Protein AF-A0A2R6G7K0-F1 (afdb_monomer)

Solvent-accessible surface area (backbone atoms only — not comparable to full-atom values): 5230 Å² total; per-residue (Å²): 135,54,71,69,58,52,53,52,52,52,49,54,33,37,78,65,57,37,31,41,85,40,53,65,57,97,84,64,59,68,88,84,47,84,34,90,78,63,76,45,75,45,66,29,72,71,39,44,53,54,38,61,75,73,57,75,74,51,62,84,67,49,50,65,58,62,70,69,55,86,68,56,69,68,55,51,36,47,67,71,43,89,76,120

pLDDT: mean 86.51, std 9.62, range [60.34, 97.19]

Structure (mmCIF, N/CA/C/O backbone):
data_AF-A0A2R6G7K0-F1
#
_entry.id   AF-A0A2R6G7K0-F1
#
loop_
_atom_site.group_PDB
_atom_site.id
_atom_site.type_symbol
_atom_site.label_atom_id
_atom_site.label_alt_id
_atom_site.label_comp_id
_atom_site.label_asym_id
_atom_site.label_entity_id
_atom_site.label_seq_id
_atom_site.pdbx_PDB_ins_code
_atom_site.Cartn_x
_atom_site.Cartn_y
_atom_site.Cartn_z
_atom_site.occupancy
_atom_site.B_iso_or_equiv
_atom_site.auth_seq_id
_atom_site.auth_comp_id
_atom_site.auth_asym_id
_atom_site.auth_atom_id
_atom_site.pdbx_PDB_model_num
ATOM 1 N N . MET A 1 1 ? -3.950 13.292 -11.118 1.00 69.50 1 MET A N 1
ATOM 2 C CA . MET A 1 1 ? -3.704 13.840 -9.759 1.00 69.50 1 MET A CA 1
ATOM 3 C C . MET A 1 1 ? -2.325 14.478 -9.735 1.00 69.50 1 MET A C 1
ATOM 5 O O . MET A 1 1 ? -1.453 13.981 -10.431 1.00 69.50 1 MET A O 1
ATOM 9 N N . SER A 1 2 ? -2.110 15.551 -8.970 1.00 89.25 2 SER A N 1
ATOM 10 C CA . SER A 1 2 ? -0.761 16.119 -8.816 1.00 89.25 2 SER A CA 1
ATOM 11 C C . SER A 1 2 ? 0.068 15.308 -7.813 1.00 89.25 2 SER A C 1
ATOM 13 O O . SER A 1 2 ? -0.500 14.724 -6.887 1.00 89.25 2 SER A O 1
ATOM 15 N N . ARG A 1 3 ? 1.403 15.328 -7.934 1.00 88.12 3 ARG A N 1
ATOM 16 C CA . ARG A 1 3 ? 2.310 14.690 -6.961 1.00 88.12 3 ARG A CA 1
ATOM 17 C C . ARG A 1 3 ? 2.029 15.145 -5.526 1.00 88.12 3 ARG A C 1
ATOM 19 O O . ARG A 1 3 ? 1.900 14.309 -4.645 1.00 88.12 3 ARG A O 1
ATOM 26 N N . ARG A 1 4 ? 1.840 16.453 -5.303 1.00 89.62 4 ARG A N 1
ATOM 27 C CA . ARG A 1 4 ? 1.492 17.005 -3.978 1.00 89.62 4 ARG A CA 1
ATOM 28 C C . ARG A 1 4 ? 0.196 16.425 -3.421 1.00 89.62 4 ARG A C 1
ATOM 30 O O . ARG A 1 4 ? 0.110 16.168 -2.228 1.00 89.62 4 ARG A O 1
ATOM 37 N N . THR A 1 5 ? -0.807 16.224 -4.274 1.00 94.69 5 THR A N 1
ATOM 38 C CA . THR A 1 5 ? -2.084 15.632 -3.855 1.00 94.69 5 THR A CA 1
ATOM 39 C C . THR A 1 5 ? -1.908 14.180 -3.427 1.00 94.69 5 THR A C 1
ATOM 41 O O . THR A 1 5 ? -2.524 13.770 -2.450 1.00 94.69 5 THR A O 1
ATOM 44 N N . ILE A 1 6 ? -1.075 13.417 -4.140 1.00 92.38 6 ILE A N 1
ATOM 45 C CA . ILE A 1 6 ? -0.769 12.026 -3.791 1.00 92.38 6 ILE A CA 1
ATOM 46 C C . ILE A 1 6 ? -0.019 11.981 -2.461 1.00 92.38 6 ILE A C 1
ATOM 48 O O . ILE A 1 6 ? -0.468 11.290 -1.557 1.00 92.38 6 ILE A O 1
ATOM 52 N N . THR A 1 7 ? 1.052 12.765 -2.309 1.00 91.44 7 THR A N 1
ATOM 53 C CA . THR A 1 7 ? 1.836 12.814 -1.066 1.00 91.44 7 THR A CA 1
ATOM 54 C C . THR A 1 7 ? 0.963 13.163 0.133 1.00 91.44 7 THR A C 1
ATOM 56 O O . THR A 1 7 ? 0.951 12.409 1.093 1.00 91.44 7 THR A O 1
ATOM 59 N N . ARG A 1 8 ? 0.145 14.220 0.035 1.00 94.50 8 ARG A N 1
ATOM 60 C CA . ARG A 1 8 ? -0.757 14.603 1.128 1.00 94.50 8 ARG A CA 1
ATOM 61 C C . ARG A 1 8 ? -1.716 13.477 1.513 1.00 94.50 8 ARG A C 1
ATOM 63 O O . ARG A 1 8 ? -1.876 13.205 2.686 1.00 94.50 8 ARG A O 1
ATOM 70 N N . ARG A 1 9 ? -2.319 12.794 0.532 1.00 95.25 9 ARG A N 1
ATOM 71 C CA . ARG A 1 9 ? -3.225 11.668 0.817 1.00 95.25 9 ARG A CA 1
ATOM 72 C C . ARG A 1 9 ? -2.508 10.479 1.448 1.00 95.25 9 ARG A C 1
ATOM 74 O O . ARG A 1 9 ? -3.105 9.792 2.262 1.00 95.25 9 ARG A O 1
ATOM 81 N N . LEU A 1 10 ? -1.269 10.206 1.044 1.00 95.00 10 LEU A N 1
ATOM 82 C CA . LEU A 1 10 ? -0.467 9.159 1.671 1.00 95.00 10 LEU A CA 1
ATOM 83 C C . LEU A 1 10 ? -0.150 9.525 3.120 1.00 95.00 10 LEU A C 1
ATOM 85 O O . LEU A 1 10 ? -0.263 8.661 3.977 1.00 95.00 10 LEU A O 1
ATOM 89 N N . ASP A 1 11 ? 0.178 10.787 3.395 1.00 95.19 11 ASP A N 1
ATOM 90 C CA . ASP A 1 11 ? 0.399 11.271 4.758 1.00 95.19 11 ASP A CA 1
ATOM 91 C C . ASP A 1 11 ? -0.877 11.168 5.603 1.00 95.19 11 ASP A C 1
ATOM 93 O O . ASP A 1 11 ? -0.824 10.585 6.679 1.00 95.19 11 ASP A O 1
ATOM 97 N N . ASP A 1 12 ? -2.032 11.583 5.069 1.00 97.19 12 ASP A N 1
ATOM 98 C CA . ASP A 1 12 ? -3.331 11.434 5.744 1.00 97.19 12 ASP A CA 1
ATOM 99 C C . ASP A 1 12 ? -3.621 9.955 6.109 1.00 97.19 12 ASP A C 1
ATOM 101 O O . ASP A 1 12 ? -4.180 9.663 7.164 1.00 97.19 12 ASP A O 1
ATOM 105 N N . LEU A 1 13 ? -3.241 9.003 5.243 1.00 96.25 13 LEU A N 1
ATOM 106 C CA . LEU A 1 13 ? -3.405 7.563 5.488 1.00 96.25 13 LEU A CA 1
ATOM 107 C C . LEU A 1 13 ? -2.401 7.005 6.504 1.00 96.25 13 LEU A C 1
ATOM 109 O O . LEU A 1 13 ? -2.732 6.054 7.211 1.00 96.25 13 LEU A O 1
ATOM 113 N N . VAL A 1 14 ? -1.194 7.569 6.575 1.00 96.88 14 VAL A N 1
ATOM 114 C CA . VAL A 1 14 ? -0.223 7.219 7.618 1.00 96.88 14 VAL A CA 1
ATOM 115 C C . VAL A 1 14 ? -0.683 7.740 8.973 1.00 96.88 14 VAL A C 1
ATOM 117 O O . VAL A 1 14 ? 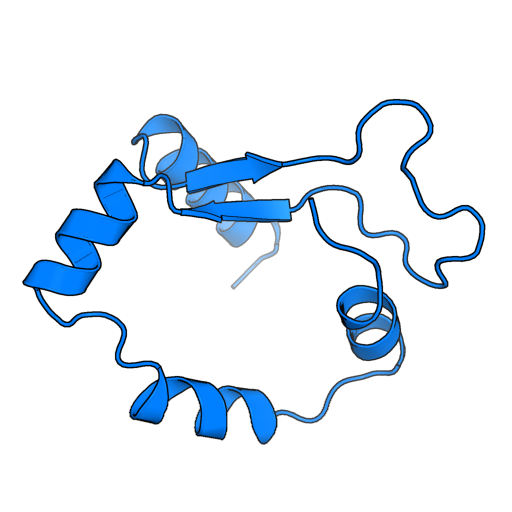-0.702 6.986 9.942 1.00 96.88 14 VAL A O 1
ATOM 120 N N . ASP A 1 15 ? -1.128 8.992 9.036 1.00 96.81 15 ASP A N 1
ATOM 121 C CA . ASP A 1 15 ? -1.621 9.610 10.269 1.00 96.81 15 ASP A CA 1
ATOM 122 C C . ASP A 1 15 ? -2.870 8.892 10.813 1.00 96.81 15 ASP A C 1
ATOM 124 O O . ASP A 1 15 ? -3.103 8.858 12.021 1.00 96.81 15 ASP A O 1
ATOM 128 N N . ALA A 1 16 ? -3.659 8.277 9.927 1.00 96.81 16 ALA A N 1
ATOM 129 C CA . ALA A 1 16 ? -4.823 7.466 10.274 1.00 96.81 16 ALA A CA 1
ATOM 130 C C . ALA A 1 16 ? -4.505 5.996 10.626 1.00 96.81 16 ALA A C 1
ATOM 132 O O . ALA A 1 16 ? -5.444 5.217 10.795 1.00 96.81 16 ALA A O 1
ATOM 133 N N . ASP A 1 17 ? -3.229 5.599 10.719 1.00 94.81 17 ASP A N 1
ATOM 134 C CA . ASP A 1 17 ? -2.787 4.220 11.008 1.00 94.81 17 ASP A CA 1
ATOM 135 C C . ASP A 1 17 ? -3.249 3.185 9.955 1.00 94.81 17 ASP A C 1
ATOM 137 O O . ASP A 1 17 ? -3.386 1.988 10.220 1.00 94.81 17 ASP A O 1
ATOM 141 N N . VAL A 1 18 ? -3.518 3.642 8.726 1.00 96.06 18 VAL A N 1
ATOM 142 C CA . VAL A 1 18 ? -3.910 2.775 7.602 1.00 96.06 18 VAL A CA 1
ATOM 143 C C . VAL A 1 18 ? -2.683 2.271 6.852 1.00 96.06 18 VAL A C 1
ATOM 145 O O . VAL A 1 18 ? -2.626 1.109 6.444 1.00 96.06 18 VAL A O 1
ATOM 148 N N . LEU A 1 19 ? -1.709 3.154 6.655 1.00 96.69 19 LEU A N 1
ATOM 149 C CA . LEU A 1 19 ? -0.437 2.855 6.013 1.00 96.69 19 LEU A CA 1
ATOM 150 C C . LEU A 1 19 ? 0.711 3.112 6.983 1.00 96.69 19 LEU A C 1
ATOM 152 O O . LEU A 1 19 ? 0.652 4.013 7.809 1.00 96.69 19 LEU A O 1
ATOM 156 N N . GLU A 1 20 ? 1.805 2.397 6.798 1.00 95.75 20 GLU A N 1
ATOM 157 C CA . GLU A 1 20 ? 3.087 2.722 7.411 1.00 95.75 20 GLU A CA 1
ATOM 158 C C . GLU A 1 20 ? 4.123 3.011 6.322 1.00 95.75 20 GLU A C 1
ATOM 160 O O . GLU A 1 20 ? 4.113 2.402 5.245 1.00 95.75 20 GLU A O 1
ATOM 165 N N . ARG A 1 21 ? 4.997 3.992 6.583 1.00 93.94 21 ARG A N 1
ATOM 166 C CA . ARG A 1 21 ? 6.133 4.303 5.708 1.00 93.94 21 ARG A CA 1
ATOM 167 C C . ARG A 1 21 ? 7.274 3.345 6.020 1.00 93.94 21 ARG A C 1
ATOM 169 O O . ARG A 1 21 ? 7.793 3.355 7.132 1.00 93.94 21 ARG A O 1
ATOM 176 N N . CYS A 1 22 ? 7.715 2.611 5.009 1.00 90.12 22 CYS A N 1
ATOM 177 C CA . CYS A 1 22 ? 8.893 1.759 5.067 1.00 90.12 22 CYS A CA 1
ATOM 178 C C . CYS A 1 22 ? 10.040 2.405 4.288 1.00 90.12 22 CYS A C 1
ATOM 180 O O . CYS A 1 22 ? 9.855 3.019 3.233 1.00 90.12 22 CYS A O 1
ATOM 182 N N . SER A 1 23 ? 11.247 2.251 4.802 1.00 85.00 23 SER A N 1
ATOM 183 C CA . SER A 1 23 ? 12.486 2.612 4.123 1.00 85.00 23 SER A CA 1
ATOM 184 C C . SER A 1 23 ? 13.489 1.499 4.351 1.00 85.00 23 SER A C 1
ATOM 186 O O . SER A 1 23 ? 13.365 0.764 5.326 1.00 85.00 23 SER A O 1
ATOM 188 N N . TYR A 1 24 ? 14.495 1.405 3.488 1.00 81.12 24 TYR A N 1
ATOM 189 C CA . TYR A 1 24 ? 15.617 0.504 3.728 1.00 81.12 24 TYR A CA 1
ATOM 190 C C . TYR A 1 24 ? 16.248 0.771 5.091 1.00 81.12 24 TYR A C 1
ATOM 192 O O . TYR A 1 24 ? 16.451 1.934 5.464 1.00 81.12 24 TYR A O 1
ATOM 200 N N . GLU A 1 25 ? 16.607 -0.292 5.804 1.00 71.44 25 GLU A N 1
ATOM 201 C CA . GLU A 1 25 ? 17.480 -0.152 6.955 1.00 71.44 25 GLU A CA 1
ATOM 202 C C . GLU A 1 25 ? 18.885 0.268 6.507 1.00 71.44 25 GLU A C 1
ATOM 204 O O . GLU A 1 25 ? 19.292 0.157 5.342 1.00 71.44 25 GLU A O 1
ATOM 209 N N . ARG A 1 26 ? 19.655 0.811 7.450 1.00 63.16 26 ARG A N 1
ATOM 210 C CA . ARG A 1 26 ? 20.998 1.311 7.170 1.00 63.16 26 ARG A CA 1
ATOM 211 C C . ARG A 1 26 ? 21.905 0.153 6.737 1.00 63.16 26 ARG A C 1
ATOM 213 O O . ARG A 1 26 ? 22.348 -0.622 7.573 1.00 63.16 26 ARG A O 1
ATOM 220 N N . GLY A 1 27 ? 22.237 0.101 5.448 1.00 65.69 27 GLY A N 1
ATOM 221 C CA . GLY A 1 27 ? 23.102 -0.931 4.8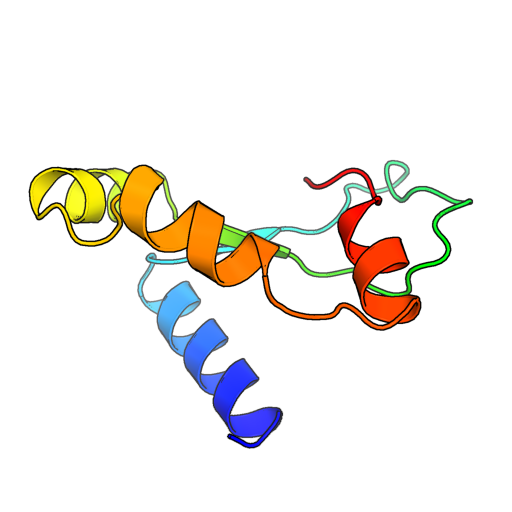59 1.00 65.69 27 GLY A CA 1
ATOM 222 C C . GLY A 1 27 ? 22.362 -1.998 4.047 1.00 65.69 27 GLY A C 1
ATOM 223 O O . GLY A 1 27 ? 23.016 -2.752 3.338 1.00 65.69 27 GLY A O 1
ATOM 224 N N . GLU A 1 28 ? 21.028 -2.016 4.082 1.00 68.31 28 GLU A N 1
ATOM 225 C CA . GLU A 1 28 ? 20.199 -2.905 3.253 1.00 68.31 28 GLU A CA 1
ATOM 226 C C . GLU A 1 28 ? 19.780 -2.271 1.928 1.00 68.31 28 GLU A C 1
ATOM 228 O O . GLU A 1 28 ? 19.140 -2.913 1.101 1.00 68.31 28 GLU A O 1
ATOM 233 N N . GLN A 1 29 ? 20.130 -1.000 1.714 1.00 65.88 29 GLN A N 1
ATOM 234 C CA . GLN A 1 29 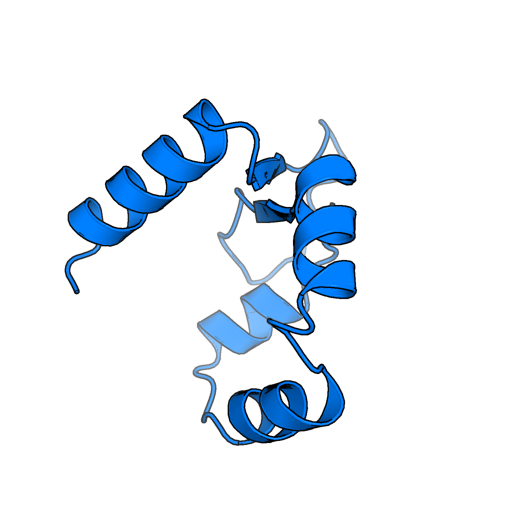? 19.860 -0.344 0.449 1.00 65.88 29 GLN A CA 1
ATOM 235 C C . GLN A 1 29 ? 20.667 -1.051 -0.653 1.00 65.88 29 GLN A C 1
ATOM 237 O O . GLN A 1 29 ? 21.900 -1.026 -0.601 1.00 65.88 29 GLN A O 1
ATOM 242 N N . PRO A 1 30 ? 20.009 -1.644 -1.661 1.00 66.75 30 PRO A N 1
ATOM 243 C CA . PRO A 1 30 ? 20.720 -2.295 -2.748 1.00 66.75 30 PRO A CA 1
ATOM 244 C C . PRO A 1 30 ? 21.556 -1.255 -3.497 1.00 66.75 30 PRO A C 1
ATOM 246 O O . PRO A 1 30 ? 21.024 -0.306 -4.077 1.00 66.75 30 PRO A O 1
ATOM 249 N N . ALA A 1 31 ? 22.879 -1.420 -3.426 1.00 60.69 31 ALA A N 1
ATOM 250 C CA . ALA A 1 31 ? 23.849 -0.528 -4.056 1.00 60.69 31 ALA A CA 1
ATOM 251 C C . ALA A 1 31 ? 23.739 -0.553 -5.590 1.00 60.69 31 ALA A C 1
ATOM 253 O O . ALA A 1 31 ? 23.983 0.465 -6.231 1.00 60.69 31 ALA A O 1
ATOM 254 N N . ASP A 1 32 ? 23.296 -1.689 -6.136 1.00 60.34 32 ASP A N 1
ATOM 255 C CA . ASP A 1 32 ? 23.152 -1.956 -7.570 1.00 60.34 32 ASP A CA 1
ATOM 256 C C . ASP A 1 32 ? 21.711 -1.774 -8.078 1.00 60.34 32 ASP A C 1
ATOM 258 O O . ASP A 1 32 ? 21.365 -2.232 -9.164 1.00 60.34 32 ASP A O 1
ATOM 262 N N . ALA A 1 33 ? 20.824 -1.155 -7.291 1.00 63.25 33 ALA A N 1
ATOM 263 C CA . ALA A 1 33 ? 19.475 -0.887 -7.768 1.00 63.25 33 ALA A CA 1
ATOM 264 C C . ALA A 1 33 ? 19.483 0.279 -8.761 1.00 63.25 33 ALA A C 1
ATOM 266 O O . ALA A 1 33 ? 19.712 1.424 -8.367 1.00 63.25 33 ALA A O 1
ATOM 267 N N . ASP A 1 34 ? 19.083 0.011 -10.006 1.00 66.69 34 ASP A N 1
ATOM 268 C CA . ASP A 1 34 ? 18.825 1.009 -11.061 1.00 66.69 34 ASP A CA 1
ATOM 269 C C . ASP A 1 34 ? 17.676 1.990 -10.722 1.00 66.69 34 ASP A C 1
ATOM 271 O O . ASP A 1 34 ? 17.253 2.804 -11.543 1.00 66.69 34 ASP A O 1
ATOM 275 N N . SER A 1 35 ? 17.158 1.948 -9.490 1.00 71.19 35 SER A N 1
ATOM 276 C CA . SER A 1 35 ? 16.058 2.773 -9.014 1.00 71.19 35 SER A CA 1
ATOM 277 C C . SER A 1 35 ? 16.454 3.722 -7.883 1.00 71.19 35 SER A C 1
ATOM 279 O O . SER A 1 35 ? 17.086 3.362 -6.881 1.00 71.19 35 SER A O 1
ATOM 281 N N . ASN A 1 36 ? 15.947 4.949 -7.994 1.00 74.62 36 ASN A N 1
ATOM 282 C CA . ASN A 1 36 ? 16.063 6.003 -6.989 1.00 74.62 36 ASN A CA 1
ATOM 283 C C . ASN A 1 36 ? 14.963 5.954 -5.914 1.00 74.62 36 ASN A C 1
ATOM 285 O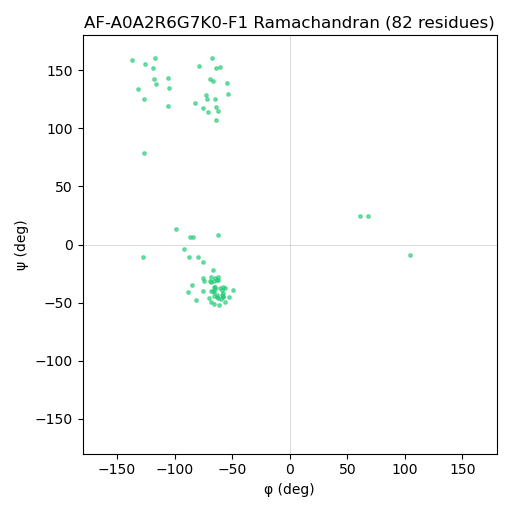 O . ASN A 1 36 ? 14.873 6.866 -5.090 1.00 74.62 36 ASN A O 1
ATOM 289 N N . VAL A 1 37 ? 14.111 4.925 -5.896 1.00 80.62 37 VAL A N 1
ATOM 290 C CA . VAL A 1 37 ? 13.034 4.809 -4.903 1.00 80.62 37 VAL A CA 1
ATOM 291 C C . VAL A 1 37 ? 13.611 4.460 -3.528 1.00 80.62 37 VAL A C 1
ATOM 293 O O . VAL A 1 37 ? 14.409 3.533 -3.380 1.00 80.62 37 VAL A O 1
ATOM 296 N N . ARG A 1 38 ? 13.222 5.237 -2.508 1.00 79.62 38 ARG A N 1
ATOM 297 C CA . ARG A 1 38 ? 13.703 5.105 -1.115 1.00 79.62 38 ARG A CA 1
ATOM 298 C C . ARG A 1 38 ? 12.591 4.995 -0.074 1.00 79.62 38 ARG A C 1
ATOM 300 O O . ARG A 1 38 ? 12.876 4.708 1.083 1.00 79.62 38 ARG A O 1
ATOM 307 N N . THR A 1 39 ? 11.347 5.240 -0.472 1.00 87.81 39 THR A N 1
ATOM 308 C CA . THR A 1 39 ? 10.192 5.227 0.426 1.00 87.81 39 THR A CA 1
ATOM 309 C C . THR A 1 39 ? 9.140 4.298 -0.142 1.00 87.81 39 THR A C 1
ATOM 311 O O . THR A 1 39 ? 8.707 4.462 -1.282 1.00 87.81 39 THR A O 1
ATOM 314 N N . PHE A 1 40 ? 8.730 3.351 0.683 1.00 91.69 40 PHE A N 1
ATOM 315 C CA . PHE A 1 40 ? 7.686 2.382 0.419 1.00 91.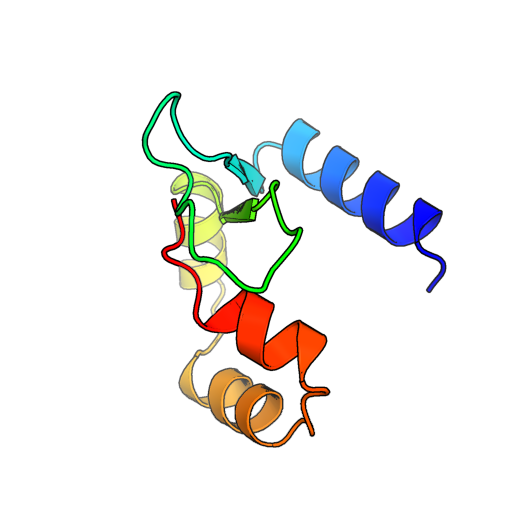69 40 PHE A CA 1
ATOM 316 C C . PHE A 1 40 ? 6.548 2.600 1.405 1.00 91.69 40 PHE A C 1
ATOM 318 O O . PHE A 1 40 ? 6.712 3.232 2.449 1.00 91.69 40 PHE A O 1
ATOM 325 N N . TYR A 1 41 ? 5.382 2.085 1.050 1.00 93.50 41 TYR A N 1
ATOM 326 C CA . TYR A 1 41 ? 4.209 2.112 1.904 1.00 93.50 41 TYR A CA 1
ATOM 327 C C . TYR A 1 41 ? 3.624 0.712 1.928 1.00 93.50 41 TYR A C 1
ATOM 329 O O . TYR A 1 41 ? 3.457 0.097 0.870 1.00 93.50 41 TYR A O 1
ATOM 337 N N . ARG A 1 42 ? 3.283 0.230 3.116 1.00 94.25 42 ARG A N 1
ATOM 338 C CA . ARG A 1 42 ? 2.5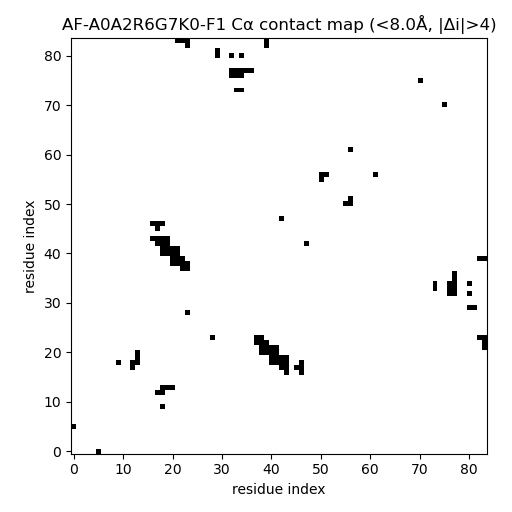08 -0.998 3.298 1.00 94.25 42 ARG A CA 1
ATOM 339 C C . ARG A 1 42 ? 1.291 -0.701 4.160 1.00 94.25 42 ARG A C 1
ATOM 341 O O . ARG A 1 42 ? 1.281 0.272 4.910 1.00 94.25 42 ARG A O 1
ATOM 348 N N . PHE A 1 43 ? 0.250 -1.514 4.012 1.00 94.56 43 PHE A N 1
ATOM 349 C CA . PHE A 1 43 ? -0.864 -1.472 4.952 1.00 94.56 43 PHE A CA 1
ATOM 350 C C . PHE A 1 43 ? -0.383 -1.944 6.318 1.00 94.56 43 PHE A C 1
ATOM 352 O O . PHE A 1 43 ? 0.373 -2.913 6.394 1.00 94.56 43 PHE A O 1
ATOM 359 N N . THR A 1 44 ? -0.863 -1.293 7.372 1.00 95.94 44 THR A N 1
ATOM 360 C CA . THR A 1 44 ? -0.719 -1.835 8.722 1.00 95.94 44 THR A CA 1
ATOM 361 C C . THR A 1 44 ? -1.494 -3.149 8.818 1.00 95.94 44 THR A C 1
ATOM 363 O O . THR A 1 44 ? -2.505 -3.341 8.129 1.00 95.94 44 THR A O 1
ATOM 366 N N . ASP A 1 45 ? -1.063 -4.058 9.693 1.00 94.25 45 ASP A N 1
ATOM 367 C CA . ASP A 1 45 ? -1.739 -5.352 9.874 1.00 94.25 45 ASP A CA 1
ATOM 368 C C . ASP A 1 45 ? -3.212 -5.162 10.269 1.00 94.25 45 ASP A C 1
ATOM 370 O O . ASP A 1 45 ? -4.106 -5.865 9.791 1.00 94.25 45 ASP A O 1
ATOM 374 N N . ARG A 1 46 ? -3.481 -4.134 11.084 1.00 93.50 46 ARG A N 1
ATOM 375 C CA . ARG A 1 46 ? -4.830 -3.732 11.484 1.00 93.50 46 ARG A CA 1
ATOM 376 C C . ARG A 1 46 ? -5.678 -3.321 10.285 1.00 93.50 46 ARG A C 1
ATOM 378 O O . ARG A 1 46 ? -6.799 -3.806 10.137 1.00 93.50 46 ARG A O 1
ATOM 385 N N . ALA A 1 47 ? -5.178 -2.414 9.449 1.00 94.12 47 ALA A N 1
ATOM 386 C CA . ALA A 1 47 ? -5.919 -1.953 8.283 1.00 94.12 47 ALA A CA 1
ATOM 387 C C . ALA A 1 47 ? -6.137 -3.086 7.282 1.00 94.12 47 ALA A C 1
ATOM 389 O O . ALA A 1 47 ? -7.224 -3.207 6.714 1.00 94.12 47 ALA A O 1
ATOM 390 N N . ARG A 1 48 ? -5.137 -3.958 7.109 1.00 92.06 48 ARG A N 1
ATOM 391 C CA . ARG A 1 48 ? -5.250 -5.124 6.238 1.00 92.06 48 ARG A CA 1
ATOM 392 C C . ARG A 1 48 ? -6.378 -6.051 6.682 1.00 92.06 48 ARG A C 1
ATOM 394 O O . ARG A 1 48 ? -7.211 -6.388 5.848 1.00 92.06 48 ARG A O 1
ATOM 401 N N . ALA A 1 49 ? -6.461 -6.368 7.973 1.00 91.88 49 ALA A N 1
ATOM 402 C CA . ALA A 1 49 ? -7.530 -7.205 8.516 1.00 91.88 49 ALA A CA 1
ATOM 403 C C . ALA A 1 49 ? -8.930 -6.626 8.241 1.00 91.88 49 ALA A C 1
ATOM 405 O O . ALA A 1 49 ? -9.833 -7.358 7.847 1.00 91.88 49 ALA A O 1
ATOM 406 N N . VAL A 1 50 ? -9.103 -5.306 8.383 1.00 92.19 50 VAL A N 1
ATOM 407 C CA . VAL A 1 50 ? -10.380 -4.635 8.084 1.00 92.19 50 VAL A CA 1
ATOM 408 C C . VAL A 1 50 ? -10.720 -4.711 6.594 1.00 92.19 50 VAL A C 1
ATOM 410 O O . VAL A 1 50 ? -11.861 -4.983 6.231 1.00 92.19 50 VAL A O 1
ATOM 413 N N . PHE A 1 51 ? -9.753 -4.475 5.706 1.00 90.75 51 PHE A N 1
ATOM 414 C CA . PHE A 1 51 ? -10.013 -4.543 4.267 1.00 90.75 51 PHE A CA 1
ATOM 415 C C . PHE A 1 51 ? -10.276 -5.961 3.765 1.00 90.75 51 PHE A C 1
ATOM 417 O O . PHE A 1 51 ? -11.040 -6.116 2.810 1.00 90.75 51 PHE A O 1
ATOM 424 N N . ASP A 1 52 ? -9.656 -6.961 4.389 1.00 88.31 52 ASP A N 1
ATOM 425 C CA . ASP A 1 52 ? -9.899 -8.371 4.097 1.00 88.31 52 ASP A CA 1
ATOM 426 C C . ASP A 1 52 ? -11.302 -8.800 4.537 1.00 88.31 52 ASP A C 1
ATOM 428 O O . ASP A 1 52 ? -11.984 -9.479 3.773 1.00 88.31 52 ASP A O 1
ATOM 432 N N . ASP A 1 53 ? -11.773 -8.333 5.697 1.00 89.94 53 ASP A N 1
ATOM 433 C CA . ASP A 1 53 ? -13.135 -8.594 6.185 1.00 89.94 53 ASP A CA 1
ATOM 434 C C . ASP A 1 53 ? -14.210 -7.999 5.260 1.00 89.94 53 ASP A C 1
ATOM 436 O O . ASP A 1 53 ? -15.184 -8.659 4.901 1.00 89.94 53 ASP A O 1
ATOM 440 N N . VAL A 1 54 ? -13.998 -6.766 4.793 1.00 88.56 54 VAL A N 1
ATOM 441 C CA . VAL A 1 54 ? -14.937 -6.076 3.891 1.00 88.56 54 VAL A CA 1
ATOM 442 C C . VAL A 1 54 ? -14.794 -6.546 2.431 1.00 88.56 54 VAL A C 1
ATOM 444 O O . VAL A 1 54 ? -15.631 -6.228 1.587 1.00 88.56 54 VAL A O 1
ATOM 447 N N . GLY A 1 55 ? -13.748 -7.314 2.104 1.00 83.75 55 GLY A N 1
ATOM 448 C CA . GLY A 1 55 ? -13.490 -7.805 0.747 1.00 83.75 55 GLY A CA 1
ATOM 449 C C . GLY A 1 55 ? -13.119 -6.701 -0.250 1.00 83.75 55 GLY A C 1
ATOM 450 O O . GLY A 1 55 ? -13.321 -6.847 -1.454 1.00 83.75 55 GLY A O 1
ATOM 451 N N . THR A 1 56 ? -12.580 -5.577 0.231 1.00 82.31 56 THR A N 1
ATOM 452 C CA . THR A 1 56 ? -12.338 -4.373 -0.584 1.00 82.31 56 THR A CA 1
ATOM 453 C C . THR A 1 56 ? -11.283 -4.599 -1.675 1.00 82.31 56 THR A C 1
ATOM 455 O O . THR A 1 56 ? -11.349 -3.998 -2.750 1.00 82.31 56 THR A O 1
ATOM 458 N N . PHE A 1 57 ? -10.302 -5.471 -1.423 1.00 83.00 57 PHE A N 1
ATOM 459 C CA . PHE A 1 57 ? -9.162 -5.694 -2.315 1.00 83.00 57 PHE A CA 1
ATOM 460 C C . PHE A 1 57 ? -8.991 -7.170 -2.669 1.00 83.00 57 PHE A C 1
ATOM 462 O O . PHE A 1 57 ? -8.098 -7.832 -2.142 1.00 83.00 57 PHE A O 1
ATOM 469 N N . ASP A 1 58 ? -9.803 -7.667 -3.603 1.00 85.75 58 ASP A N 1
ATOM 470 C CA . ASP A 1 58 ? -9.616 -9.003 -4.174 1.00 85.75 58 ASP A CA 1
ATOM 471 C C . ASP A 1 58 ? -8.368 -9.039 -5.089 1.00 85.75 58 ASP A C 1
ATOM 473 O O . ASP A 1 58 ? -8.354 -8.405 -6.157 1.00 85.75 58 ASP A O 1
ATOM 477 N N . PRO A 1 59 ? -7.305 -9.785 -4.726 1.00 86.81 59 PRO A N 1
ATOM 478 C CA . PRO A 1 59 ? -6.106 -9.884 -5.548 1.00 86.81 59 PRO A CA 1
ATOM 479 C C . PRO A 1 59 ? -6.365 -10.507 -6.924 1.00 86.81 59 PRO A C 1
ATOM 481 O O . PRO A 1 59 ? -5.664 -10.158 -7.874 1.00 86.81 59 PRO A O 1
ATOM 484 N N . ALA A 1 60 ? -7.343 -11.407 -7.058 1.00 89.38 60 ALA A N 1
ATOM 485 C CA . ALA A 1 60 ? -7.691 -12.037 -8.329 1.00 89.38 60 ALA A CA 1
ATOM 486 C C . ALA A 1 60 ? -8.315 -11.035 -9.310 1.00 89.38 60 ALA A C 1
ATOM 488 O O . ALA A 1 60 ? -8.143 -11.176 -10.520 1.00 89.38 60 ALA A O 1
ATOM 489 N N . VAL A 1 61 ? -8.974 -9.993 -8.797 1.00 89.44 61 VAL A N 1
ATOM 490 C CA . VAL A 1 61 ? -9.536 -8.903 -9.605 1.00 89.44 61 VAL A CA 1
ATOM 491 C C . VAL A 1 61 ? -8.462 -7.881 -9.967 1.00 89.44 61 VAL A C 1
ATOM 493 O O . VAL A 1 61 ? -8.336 -7.496 -11.129 1.00 89.44 61 VAL A O 1
ATOM 496 N N . TRP A 1 62 ? -7.662 -7.442 -8.994 1.00 88.88 62 TRP A N 1
ATOM 497 C CA . TRP A 1 62 ? -6.761 -6.305 -9.192 1.00 88.88 62 TRP A CA 1
ATOM 498 C C . TRP A 1 62 ? -5.414 -6.673 -9.822 1.00 88.88 62 TRP A C 1
ATOM 500 O O . TRP A 1 62 ? -4.897 -5.897 -10.629 1.00 88.88 62 TRP A O 1
ATOM 510 N N . A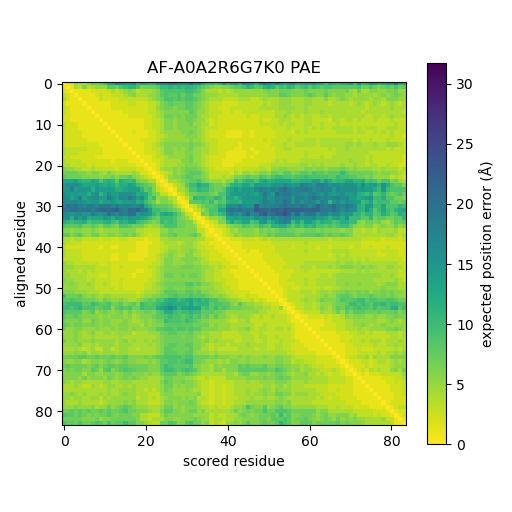RG A 1 63 ? -4.836 -7.848 -9.529 1.00 91.69 63 ARG A N 1
ATOM 511 C CA . ARG A 1 63 ? -3.528 -8.243 -10.097 1.00 91.69 63 ARG A CA 1
ATOM 512 C C . ARG A 1 63 ? -3.526 -8.270 -11.632 1.00 91.69 63 ARG A C 1
ATOM 514 O O . ARG A 1 63 ? -2.596 -7.702 -12.203 1.00 91.69 63 ARG A O 1
ATOM 521 N N . PRO A 1 64 ? -4.537 -8.837 -12.324 1.00 93.31 64 PRO A N 1
ATOM 522 C CA . PRO A 1 64 ? -4.575 -8.813 -13.787 1.00 93.31 64 PRO A CA 1
ATOM 523 C C . PRO A 1 64 ? -4.668 -7.402 -14.371 1.00 93.31 64 PRO A C 1
ATOM 525 O O . PRO A 1 64 ? -4.165 -7.166 -15.464 1.00 93.31 64 PRO A O 1
ATOM 528 N N . VAL A 1 65 ? -5.305 -6.464 -13.661 1.00 91.69 65 VAL A N 1
ATOM 529 C CA . VAL A 1 65 ? -5.416 -5.067 -14.102 1.00 91.69 65 VAL A CA 1
ATOM 530 C C . VAL A 1 65 ? -4.045 -4.396 -14.068 1.00 91.69 65 VAL A C 1
ATOM 532 O O . VAL A 1 65 ? -3.624 -3.836 -15.075 1.00 91.69 65 VAL A O 1
ATOM 535 N N . TYR A 1 66 ? -3.313 -4.512 -12.956 1.00 89.38 66 TYR A N 1
ATOM 536 C CA . TYR A 1 66 ? -1.973 -3.927 -12.832 1.00 89.38 66 TYR A CA 1
ATOM 537 C C . TYR A 1 66 ? -0.931 -4.601 -13.732 1.00 89.38 66 TYR A C 1
ATOM 539 O O . TYR A 1 66 ? -0.032 -3.928 -14.224 1.00 89.38 66 TYR A O 1
ATOM 547 N N . ALA A 1 67 ? -1.061 -5.904 -13.996 1.00 89.81 67 ALA A N 1
ATOM 548 C CA . ALA A 1 67 ? -0.153 -6.630 -14.884 1.00 89.81 67 ALA A CA 1
ATOM 549 C C . ALA A 1 67 ? -0.247 -6.191 -16.357 1.00 89.81 67 ALA A C 1
ATOM 551 O O . ALA A 1 67 ? 0.686 -6.418 -17.118 1.00 89.81 67 ALA A O 1
ATOM 552 N N . ARG A 1 68 ? -1.367 -5.583 -16.769 1.00 90.75 68 ARG A N 1
ATOM 553 C CA . ARG A 1 68 ? -1.583 -5.097 -18.144 1.00 90.75 68 ARG A CA 1
ATOM 554 C C . ARG A 1 68 ? -1.074 -3.679 -18.381 1.00 90.75 68 ARG A C 1
ATOM 556 O O . ARG A 1 68 ? -1.093 -3.225 -19.521 1.00 90.75 68 ARG A O 1
ATOM 563 N N . VAL A 1 69 ? -0.704 -2.958 -17.325 1.00 93.25 69 VAL A N 1
ATOM 564 C CA . VAL A 1 69 ? -0.188 -1.595 -17.454 1.00 93.25 69 VAL A CA 1
ATOM 565 C C . VAL A 1 69 ? 1.211 -1.675 -18.048 1.00 93.25 69 VAL A C 1
ATOM 567 O O . VAL A 1 69 ? 2.065 -2.367 -17.503 1.00 93.25 69 VAL A O 1
ATOM 570 N N . GLU A 1 70 ? 1.432 -0.965 -19.151 1.00 91.25 70 GLU A N 1
ATOM 571 C CA . GLU A 1 70 ? 2.762 -0.806 -19.731 1.00 91.25 70 GLU A CA 1
ATOM 572 C C . GLU A 1 70 ? 3.644 -0.017 -18.761 1.00 91.25 70 GLU A C 1
ATOM 574 O O . GLU A 1 70 ? 3.267 1.066 -18.295 1.00 91.25 70 GLU A O 1
ATOM 579 N N . LYS A 1 71 ? 4.793 -0.594 -18.411 1.00 90.31 71 LYS A N 1
ATOM 580 C CA . LYS A 1 71 ? 5.704 -0.044 -17.412 1.00 90.31 71 LYS A CA 1
ATOM 581 C C . LYS A 1 71 ? 6.910 0.545 -18.134 1.00 90.31 71 LYS A C 1
ATOM 583 O O . LYS A 1 71 ? 7.602 -0.188 -18.827 1.00 90.31 71 LYS A O 1
ATOM 588 N N . PRO A 1 72 ? 7.171 1.852 -17.992 1.00 91.00 72 PRO A N 1
ATOM 589 C CA . PRO A 1 72 ? 8.446 2.422 -18.406 1.00 91.00 72 PRO A CA 1
ATOM 590 C C . PRO A 1 72 ? 9.605 1.773 -17.638 1.00 91.00 72 PRO A C 1
ATOM 592 O O . PRO A 1 72 ? 9.419 1.401 -16.477 1.00 91.00 72 PRO A O 1
ATOM 595 N N . ASP A 1 73 ? 10.800 1.748 -18.228 1.00 88.06 73 ASP A N 1
ATOM 596 C CA . ASP A 1 73 ? 12.010 1.139 -17.646 1.00 88.06 73 ASP A CA 1
ATOM 597 C C . ASP A 1 73 ? 12.279 1.579 -16.193 1.00 88.06 73 ASP A C 1
ATOM 599 O O . ASP A 1 73 ? 12.635 0.768 -15.344 1.00 88.06 73 ASP A O 1
ATOM 603 N N . GLU A 1 74 ? 12.041 2.856 -15.863 1.00 86.06 74 GLU A N 1
ATOM 604 C CA . GLU A 1 74 ? 12.200 3.381 -14.496 1.00 86.06 74 GLU A CA 1
ATOM 605 C C . GLU A 1 74 ? 11.279 2.677 -13.481 1.00 86.06 74 GLU A C 1
ATOM 607 O O . GLU A 1 74 ? 11.666 2.436 -12.335 1.00 86.06 74 GLU A O 1
ATOM 612 N N . ILE A 1 75 ? 1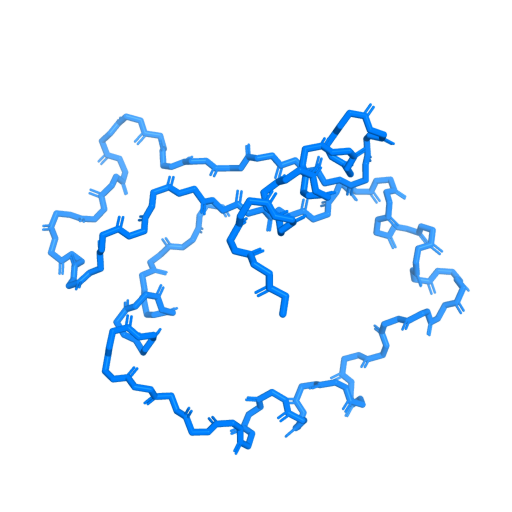0.055 2.337 -13.894 1.00 87.00 75 ILE A N 1
ATOM 613 C CA . ILE A 1 75 ? 9.078 1.640 -13.054 1.00 87.00 75 ILE A CA 1
ATOM 614 C C . ILE A 1 75 ? 9.449 0.166 -12.925 1.00 87.00 75 ILE A C 1
ATOM 616 O O . ILE A 1 75 ? 9.356 -0.378 -11.828 1.00 87.00 75 ILE A O 1
ATOM 620 N N . GLU A 1 76 ? 9.908 -0.473 -13.999 1.00 88.12 76 GLU A N 1
ATOM 621 C CA . GLU A 1 76 ? 10.388 -1.858 -13.940 1.00 88.12 76 GLU A CA 1
ATOM 622 C C . GLU A 1 76 ? 11.606 -1.985 -13.020 1.00 88.12 76 GLU A C 1
ATOM 624 O O . GLU A 1 76 ? 11.618 -2.833 -12.124 1.00 88.12 76 GLU A O 1
ATOM 629 N N . ALA A 1 77 ? 12.574 -1.075 -13.156 1.00 85.75 77 ALA A N 1
ATOM 630 C CA . ALA A 1 77 ? 13.733 -0.987 -12.278 1.00 85.75 77 ALA A CA 1
ATOM 631 C C . ALA A 1 77 ? 13.318 -0.771 -10.817 1.00 85.75 77 ALA A C 1
ATOM 633 O O . ALA A 1 77 ? 13.851 -1.424 -9.924 1.00 85.75 77 ALA A O 1
ATOM 634 N N . ALA A 1 78 ? 12.342 0.109 -10.556 1.00 85.38 78 ALA A N 1
ATOM 635 C CA . ALA A 1 78 ? 11.801 0.329 -9.214 1.00 85.38 78 ALA A CA 1
ATOM 636 C C . ALA A 1 78 ? 11.084 -0.897 -8.640 1.00 85.38 78 ALA A C 1
ATOM 638 O O . ALA A 1 78 ? 11.162 -1.152 -7.438 1.00 85.38 78 ALA A O 1
ATOM 639 N N . GLU A 1 79 ? 10.380 -1.659 -9.473 1.00 86.06 79 GLU A N 1
ATOM 640 C CA . GLU A 1 79 ? 9.658 -2.842 -9.026 1.00 86.06 79 GLU A CA 1
ATOM 641 C C . GLU A 1 79 ? 10.563 -4.041 -8.747 1.00 86.06 79 GLU A C 1
ATOM 643 O O . GLU A 1 79 ? 10.195 -4.848 -7.887 1.00 86.06 79 GLU A O 1
ATOM 648 N N . ALA A 1 80 ? 11.699 -4.138 -9.444 1.00 85.69 80 ALA A N 1
ATOM 649 C CA . ALA A 1 80 ? 12.690 -5.203 -9.315 1.00 85.69 80 ALA A CA 1
ATOM 650 C C . ALA A 1 80 ? 13.556 -5.091 -8.049 1.00 85.69 80 ALA A C 1
ATOM 652 O O . ALA A 1 80 ? 14.217 -6.058 -7.668 1.00 85.69 80 ALA A O 1
ATOM 653 N N . VAL A 1 81 ? 13.560 -3.932 -7.384 1.00 82.94 81 VAL A N 1
ATOM 654 C CA . VAL A 1 81 ? 14.325 -3.743 -6.150 1.00 82.94 81 VAL A CA 1
ATOM 655 C C . VAL A 1 81 ? 13.725 -4.557 -5.002 1.00 82.94 81 VAL A C 1
ATOM 657 O O . VAL A 1 81 ? 12.502 -4.642 -4.862 1.00 82.94 81 VAL A O 1
ATOM 660 N N . ALA A 1 82 ? 14.587 -5.119 -4.149 1.00 81.38 82 ALA A N 1
ATOM 661 C CA . ALA A 1 82 ? 14.172 -5.712 -2.881 1.00 81.38 82 ALA A CA 1
ATOM 662 C C . ALA A 1 82 ? 13.352 -4.693 -2.075 1.00 81.38 82 ALA A C 1
ATOM 664 O O . ALA A 1 82 ? 13.767 -3.547 -1.929 1.00 81.38 82 ALA A O 1
ATOM 665 N N . ARG A 1 83 ? 12.174 -5.090 -1.586 1.00 84.06 83 ARG A N 1
ATOM 666 C CA . ARG A 1 83 ? 11.270 -4.195 -0.853 1.00 84.06 83 ARG A CA 1
ATOM 667 C C . ARG A 1 83 ? 11.326 -4.519 0.641 1.00 84.06 83 ARG A C 1
ATOM 669 O O . ARG A 1 83 ? 11.287 -5.709 0.958 1.00 84.06 83 ARG A O 1
ATOM 676 N N . PRO A 1 84 ? 11.427 -3.503 1.513 1.00 80.50 84 PRO A N 1
ATOM 677 C CA . PRO A 1 84 ? 11.269 -3.677 2.955 1.00 80.50 84 PRO A CA 1
ATOM 678 C C . PRO A 1 84 ? 9.826 -4.043 3.337 1.00 80.50 84 PRO A C 1
ATOM 680 O O . PRO A 1 84 ? 8.902 -3.776 2.529 1.00 80.50 84 PRO A O 1
#

Mean predicted aligned error: 5.45 Å

Foldseek 3Di:
DDPVVVVVVVVVCVVVLQKDKDFDDDPRFPPPQPEPDGIDIDGDPVNVVVCVVVVVDDCVVVVVVVVPDDDDPRRVSVVPDDDD

Nearest PDB structures (foldseek):
  8zf0-assembly1_A  TM=6.203E-01  e=3.741E+00  Oryza sativa Japonica Group
  6f41-assembly1_O  TM=4.114E-01  e=8.05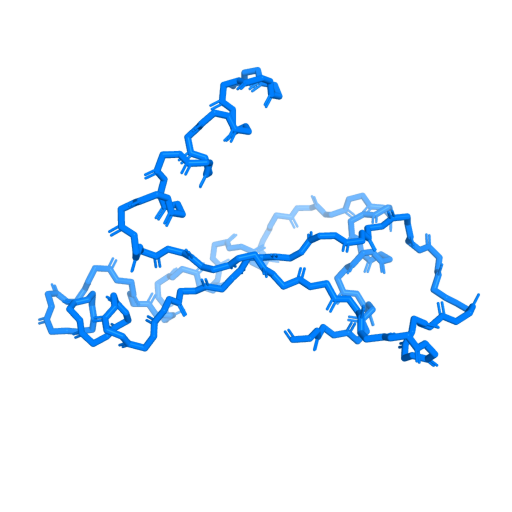8E-01  Saccharomyces cerevisiae S288C
  6eu0-assembly1_O  TM=4.163E-01  e=1.142E+00  Saccharomyces cerevisiae S288C
  5oqj-assembly1_W  TM=5.644E-01  e=5.304E+00  Saccharomyces cerevisiae S288C
  8apo-assembly1_Xf  TM=3.586E-01  e=7.011E+00  Polytomella magna

Radius of gyration: 14.84 Å; Cα contacts (8 Å, |Δi|>4): 62; chains: 1; bounding box: 39×29×31 Å

Secondary structure (DSSP, 8-state):
--HHHHHHHHHHHHHTTSEEEE---TTTS-TT-S-----EEEE-HHHHHHHHHHT---HHHHHHHHHTS---HHHHHHHHS---

Sequence (84 aa):
MSRRTITRRLDDLVDADVLERCSYERGEQPADADSNVRTFYRFTDRARAVFDDVGTFDPAVWRPVYARVEKPDEIEAAEAVARP